Protein AF-A0AAX3PA06-F1 (afdb_monomer_lite)

Organism: Aeromonas hydrophila (NCBI:txid644)

Secondary structure (DSSP, 8-state):
-----PPPEEE-SSS-EEESS-EEEE-SS-EEEEPTT-EE-STTS-GGGGGTS-SSSTTHHHHHHHHHHHH-TTS---HHHHHHHHHHHHHHTT--HHHHHHHHHHHHHHGGGTS-----

pLDDT: mean 79.43, std 12.92, range [35.53, 93.0]

Radius of gyration: 13.32 Å; chains: 1; bounding box: 34×32×33 Å

Foldseek 3Di:
DPDQDAFDWDDPDPQKIFGQAWHWDDDPVDTDIRHGGDIARLPLQPVVVCVVPPSDDLLNSLSSQLRCCLVDPVNPDDLLVSLVSSLRSSVVSVNDNVSSVVSSVRSVVPVPVSRPPPDD

InterPro domains:
  IPR010767 Campylobacter phage CGC-2007, Cje0229 [PF07087] (17-107)

Structure (mmCIF, N/CA/C/O backbone):
data_AF-A0AAX3PA06-F1
#
_entry.id   AF-A0AAX3PA06-F1
#
loop_
_atom_site.group_PDB
_atom_site.id
_atom_site.type_symbol
_atom_site.label_atom_id
_atom_site.label_alt_id
_atom_site.label_comp_id
_atom_site.label_asym_id
_atom_site.label_entity_id
_atom_site.label_seq_id
_atom_site.pdbx_PDB_ins_code
_atom_site.Cartn_x
_atom_site.Cartn_y
_atom_site.Cartn_z
_atom_site.occupancy
_atom_site.B_iso_or_equiv
_atom_site.auth_seq_id
_atom_site.auth_comp_id
_atom_site.auth_asym_id
_atom_site.auth_atom_id
_atom_site.pdbx_PDB_model_num
ATOM 1 N N . MET A 1 1 ? 0.265 -17.743 11.535 1.00 41.75 1 MET A N 1
ATOM 2 C CA . MET A 1 1 ? 1.082 -16.978 10.571 1.00 41.75 1 MET A CA 1
ATOM 3 C C . MET A 1 1 ? 0.115 -16.335 9.599 1.00 41.75 1 MET A C 1
ATOM 5 O O . MET A 1 1 ? -0.671 -17.066 9.014 1.00 41.75 1 MET A O 1
ATOM 9 N N . ILE A 1 2 ? 0.083 -15.005 9.518 1.00 50.50 2 ILE A N 1
ATOM 10 C CA . ILE A 1 2 ? -0.741 -14.306 8.523 1.00 50.50 2 ILE A CA 1
ATOM 11 C C . ILE A 1 2 ? 0.043 -14.375 7.209 1.00 50.50 2 ILE A C 1
ATOM 13 O O . ILE A 1 2 ? 1.153 -13.853 7.138 1.00 50.50 2 ILE A O 1
ATOM 17 N N . ASN A 1 3 ? -0.485 -15.084 6.211 1.00 57.38 3 ASN A N 1
ATOM 18 C CA . ASN A 1 3 ? 0.133 -15.192 4.888 1.00 57.38 3 ASN A CA 1
ATOM 19 C C . ASN A 1 3 ? -0.213 -13.941 4.076 1.00 57.38 3 ASN A C 1
ATOM 21 O O . ASN A 1 3 ? -1.192 -13.931 3.332 1.00 57.38 3 ASN A O 1
ATOM 25 N N . PHE A 1 4 ? 0.580 -12.881 4.222 1.00 70.00 4 PHE A N 1
ATOM 26 C CA . PHE A 1 4 ? 0.504 -11.747 3.309 1.00 70.00 4 PHE A CA 1
ATOM 27 C C . PHE A 1 4 ? 1.244 -12.106 2.017 1.00 70.00 4 PHE A C 1
ATOM 29 O O . PHE A 1 4 ? 2.448 -12.356 2.021 1.00 70.00 4 PHE A O 1
ATOM 36 N N . THR A 1 5 ? 0.505 -12.188 0.915 1.00 80.88 5 THR A N 1
ATOM 37 C CA . THR A 1 5 ? 1.030 -12.541 -0.411 1.00 80.88 5 THR A CA 1
ATOM 38 C C . THR A 1 5 ? 0.939 -11.332 -1.324 1.00 80.88 5 THR A C 1
ATOM 40 O O . THR A 1 5 ? 0.079 -10.484 -1.135 1.00 80.88 5 THR A O 1
ATOM 43 N N . GLN A 1 6 ? 1.833 -11.205 -2.302 1.00 84.81 6 GLN A N 1
ATOM 44 C CA . GLN A 1 6 ? 1.718 -10.109 -3.265 1.00 84.81 6 GLN A CA 1
ATOM 45 C C . GLN A 1 6 ? 0.634 -10.435 -4.301 1.00 84.81 6 GLN A C 1
ATOM 47 O O . GLN A 1 6 ? 0.559 -11.582 -4.747 1.00 84.81 6 GLN A O 1
ATOM 52 N N . PRO A 1 7 ? -0.190 -9.455 -4.709 1.00 87.56 7 PRO A N 1
ATOM 53 C CA . PRO A 1 7 ? -1.210 -9.674 -5.722 1.00 87.56 7 PRO A CA 1
ATOM 54 C C . PRO A 1 7 ? -0.589 -9.894 -7.102 1.00 87.56 7 PRO A C 1
ATOM 56 O O . PRO A 1 7 ? 0.401 -9.254 -7.463 1.00 87.56 7 PRO A O 1
ATOM 59 N N . ILE A 1 8 ? -1.238 -10.721 -7.921 1.00 87.50 8 ILE A N 1
ATOM 60 C CA . ILE A 1 8 ? -0.915 -10.830 -9.345 1.00 87.50 8 ILE A CA 1
ATOM 61 C C . ILE A 1 8 ? -1.651 -9.721 -10.101 1.00 87.50 8 ILE A C 1
ATOM 63 O O . ILE A 1 8 ? -2.885 -9.690 -10.153 1.00 87.50 8 ILE A O 1
ATOM 67 N N . LEU A 1 9 ? -0.883 -8.814 -10.702 1.00 88.38 9 LEU A N 1
ATOM 68 C CA . LEU A 1 9 ? -1.389 -7.705 -11.505 1.00 88.38 9 LEU A CA 1
ATOM 69 C C . LEU A 1 9 ? -1.098 -7.937 -12.988 1.00 88.38 9 LEU A C 1
ATOM 71 O O . LEU A 1 9 ? -0.012 -8.377 -13.361 1.00 88.38 9 LEU A O 1
ATOM 75 N N . GLN A 1 10 ? -2.064 -7.598 -13.836 1.00 89.12 10 GLN A N 1
ATOM 76 C CA . GLN A 1 10 ? -1.883 -7.507 -15.280 1.00 89.12 10 GLN A CA 1
ATOM 77 C C . GLN A 1 10 ? -1.933 -6.039 -15.715 1.00 89.12 10 GLN A C 1
ATOM 79 O O . GLN A 1 10 ? -2.787 -5.296 -15.220 1.00 89.12 10 GLN A O 1
ATOM 84 N N . PRO A 1 11 ? -1.051 -5.601 -16.628 1.00 86.56 11 PRO A N 1
ATOM 85 C CA . PRO A 1 11 ? -1.134 -4.259 -17.188 1.00 86.56 11 PRO A CA 1
ATOM 86 C C . PRO A 1 11 ? -2.422 -4.130 -18.009 1.00 86.56 11 PRO A C 1
ATOM 88 O O . PRO A 1 11 ? -2.706 -4.971 -18.863 1.00 86.56 11 PRO A O 1
ATOM 91 N N . LEU A 1 12 ? -3.208 -3.088 -17.735 1.00 85.81 12 LEU A N 1
ATOM 92 C CA . LEU A 1 1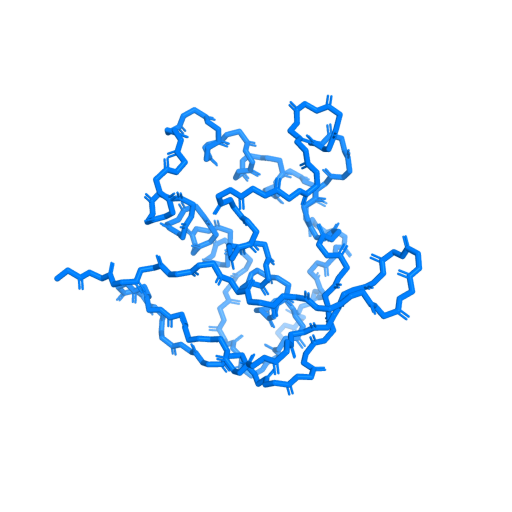2 ? -4.396 -2.741 -18.517 1.00 85.81 12 LEU A CA 1
ATOM 93 C C . LEU A 1 12 ? -4.058 -1.695 -19.587 1.00 85.81 12 LEU A C 1
ATOM 95 O O . LEU A 1 12 ? -4.519 -1.802 -20.720 1.00 85.81 12 LEU A O 1
ATOM 99 N N . ASP A 1 13 ? -3.252 -0.699 -19.223 1.00 85.12 13 ASP A N 1
ATOM 100 C CA . ASP A 1 13 ? -2.718 0.329 -20.116 1.00 85.12 13 ASP A CA 1
ATOM 101 C C . ASP A 1 13 ? -1.359 0.837 -19.587 1.00 85.12 13 ASP A C 1
ATOM 103 O O . ASP A 1 13 ? -0.721 0.172 -18.771 1.00 85.12 13 ASP A O 1
ATOM 107 N N . SER A 1 14 ? -0.879 1.989 -20.067 1.00 76.44 14 SER A N 1
ATOM 108 C CA . SER A 1 14 ? 0.419 2.554 -19.670 1.00 76.44 14 SER A CA 1
ATOM 109 C C . SER A 1 14 ? 0.502 3.009 -18.207 1.00 76.44 14 SER A C 1
ATOM 111 O O . SER A 1 14 ? 1.599 3.306 -17.735 1.00 76.44 14 SER A O 1
ATOM 113 N N . VAL A 1 15 ? -0.626 3.085 -17.493 1.00 74.50 15 VAL A N 1
ATOM 114 C CA . VAL A 1 15 ? -0.710 3.613 -16.123 1.00 74.50 15 VAL A CA 1
ATOM 115 C C . VAL A 1 15 ? -1.507 2.688 -15.195 1.00 74.50 15 VAL A C 1
ATOM 117 O O . VAL A 1 15 ? -1.191 2.588 -14.012 1.00 74.50 15 VAL A O 1
ATOM 120 N N . ASN A 1 16 ? -2.524 1.999 -15.713 1.00 83.00 16 ASN A N 1
ATOM 121 C CA . ASN A 1 16 ? -3.466 1.208 -14.933 1.00 83.00 16 ASN A CA 1
ATOM 122 C C . ASN A 1 16 ? -3.149 -0.288 -14.951 1.00 83.00 16 ASN A C 1
ATOM 124 O O . ASN A 1 16 ? -2.748 -0.870 -15.961 1.00 83.00 16 ASN A O 1
ATOM 128 N N . TRP A 1 17 ? -3.471 -0.924 -13.831 1.00 88.19 17 TRP A N 1
ATOM 129 C CA . TRP A 1 17 ? -3.314 -2.349 -13.587 1.00 88.19 17 TRP A CA 1
ATOM 130 C C . TRP A 1 17 ? -4.653 -2.968 -13.217 1.00 88.19 17 TRP A C 1
ATOM 132 O O . TRP A 1 17 ? -5.548 -2.308 -12.681 1.00 88.19 17 TRP A O 1
ATOM 142 N N . VAL A 1 18 ? -4.789 -4.261 -13.483 1.00 91.75 18 VAL A N 1
ATOM 143 C CA . VAL A 1 18 ? -5.952 -5.046 -13.089 1.00 91.75 18 VAL A CA 1
ATOM 144 C C . VAL A 1 18 ? -5.523 -6.257 -12.270 1.00 91.75 18 VAL A C 1
ATOM 146 O O . VAL A 1 18 ? -4.575 -6.957 -12.621 1.00 91.75 18 VAL A O 1
ATOM 149 N N . LEU A 1 19 ? -6.230 -6.507 -11.170 1.00 92.31 19 LEU A N 1
ATOM 150 C CA . LEU A 1 19 ? -6.063 -7.715 -10.369 1.00 92.31 19 LEU A CA 1
ATOM 151 C C . LEU A 1 19 ? -6.457 -8.951 -11.185 1.00 92.31 19 LEU A C 1
ATOM 153 O O . LEU A 1 19 ? -7.616 -9.093 -11.591 1.00 92.31 19 LEU A O 1
ATOM 157 N N . TYR A 1 20 ? -5.497 -9.849 -11.409 1.00 90.12 20 TYR A N 1
ATOM 158 C CA . TYR A 1 20 ? -5.704 -11.075 -12.182 1.00 90.12 20 TYR A CA 1
ATOM 159 C C . TYR A 1 20 ? -6.546 -12.113 -11.435 1.00 90.12 20 TYR A C 1
ATOM 161 O O . TYR A 1 20 ? -7.302 -12.877 -12.044 1.00 90.12 20 TYR A O 1
ATOM 169 N N . GLU A 1 21 ? -6.442 -12.115 -10.111 1.00 90.94 21 GLU A N 1
ATOM 170 C CA . GLU A 1 21 ? -7.171 -12.993 -9.205 1.00 90.94 21 GLU A CA 1
ATOM 171 C C . GLU A 1 21 ? -7.734 -12.212 -8.018 1.00 90.94 21 GLU A C 1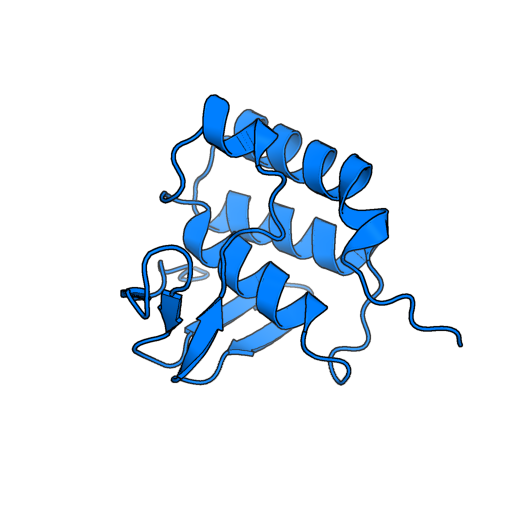
ATOM 173 O O . GLU A 1 21 ? -7.400 -11.045 -7.806 1.00 90.94 21 GLU A O 1
ATOM 178 N N . ALA A 1 22 ? -8.647 -12.838 -7.275 1.00 90.56 22 ALA A N 1
ATOM 179 C CA . ALA A 1 22 ? -9.170 -12.229 -6.065 1.00 90.56 22 ALA A CA 1
ATOM 180 C C . ALA A 1 22 ? -8.054 -12.147 -5.021 1.00 90.56 22 ALA A C 1
ATOM 182 O O . ALA A 1 22 ? -7.362 -13.131 -4.770 1.00 90.56 22 ALA A O 1
ATOM 183 N N . TYR A 1 23 ? -7.902 -10.982 -4.403 1.00 90.44 23 TYR A N 1
ATOM 184 C CA . TYR A 1 23 ? -6.825 -10.726 -3.461 1.00 90.44 23 TYR A CA 1
ATOM 185 C C . TYR A 1 23 ? -7.389 -10.533 -2.058 1.00 90.44 23 TYR A C 1
ATOM 187 O O . TYR A 1 23 ? -8.182 -9.624 -1.805 1.00 90.44 23 TYR A O 1
ATOM 195 N N . ARG A 1 24 ? -7.029 -11.441 -1.151 1.00 89.94 24 ARG A N 1
ATOM 196 C CA . ARG A 1 24 ? -7.565 -11.477 0.209 1.00 89.94 24 ARG A CA 1
ATOM 197 C C . ARG A 1 24 ? -6.618 -10.769 1.164 1.00 89.94 24 ARG A C 1
ATOM 199 O O . ARG A 1 24 ? -5.444 -11.111 1.243 1.00 89.94 24 ARG A O 1
ATOM 206 N N . ILE A 1 25 ? -7.165 -9.816 1.906 1.00 89.25 25 ILE A N 1
ATOM 207 C CA . ILE A 1 25 ? -6.457 -9.052 2.923 1.00 89.25 25 ILE A CA 1
ATOM 208 C C . ILE A 1 25 ? -6.988 -9.438 4.297 1.00 89.25 25 ILE A C 1
ATOM 210 O O . ILE A 1 25 ? -8.196 -9.401 4.539 1.00 89.25 25 ILE A O 1
ATOM 214 N N . GLU A 1 26 ? -6.066 -9.772 5.194 1.00 86.69 26 GLU A N 1
ATOM 215 C CA . GLU A 1 26 ? -6.343 -10.062 6.596 1.00 86.69 26 GLU A CA 1
ATOM 216 C C . GLU A 1 26 ? -5.450 -9.193 7.484 1.00 86.69 26 GLU A C 1
ATOM 218 O O . GLU A 1 26 ? -4.248 -9.429 7.625 1.00 86.69 26 GLU A O 1
ATOM 223 N N . THR A 1 27 ? -6.040 -8.186 8.120 1.00 83.12 27 THR A N 1
ATOM 224 C CA . THR A 1 27 ? -5.416 -7.489 9.246 1.00 83.12 27 THR A CA 1
ATOM 225 C C . THR A 1 27 ? -6.185 -7.781 10.528 1.00 83.12 27 THR A C 1
ATOM 227 O O . THR A 1 27 ? -7.357 -8.166 10.469 1.00 83.12 27 THR A O 1
ATOM 230 N N . PRO A 1 28 ? -5.574 -7.575 11.710 1.00 80.12 28 PRO A N 1
ATOM 231 C CA . PRO A 1 28 ? -6.282 -7.711 12.982 1.00 80.12 28 PRO A CA 1
ATOM 232 C C . PRO A 1 28 ? -7.545 -6.843 13.076 1.00 80.12 28 PRO A C 1
ATOM 234 O O . PRO A 1 28 ? -8.459 -7.174 13.825 1.00 80.12 28 PRO A O 1
ATOM 237 N N . LYS A 1 29 ? -7.596 -5.733 12.328 1.00 76.38 29 LYS A N 1
ATOM 238 C CA . LYS A 1 29 ? -8.714 -4.781 12.331 1.00 76.38 29 LYS A CA 1
ATOM 239 C C . LYS A 1 29 ? -9.725 -5.013 11.216 1.00 76.38 29 LYS A C 1
ATOM 241 O O . LYS A 1 29 ? -10.903 -4.721 11.404 1.00 76.38 29 LYS A O 1
ATOM 246 N N . LEU A 1 30 ? -9.282 -5.476 10.048 1.00 82.31 30 LEU A N 1
ATOM 247 C CA . LEU A 1 30 ? -10.121 -5.544 8.861 1.00 82.31 30 LEU A CA 1
ATOM 248 C C . LEU A 1 30 ? -9.763 -6.762 8.012 1.00 82.31 30 LEU A C 1
ATOM 250 O O . LEU A 1 30 ? -8.614 -6.973 7.634 1.00 82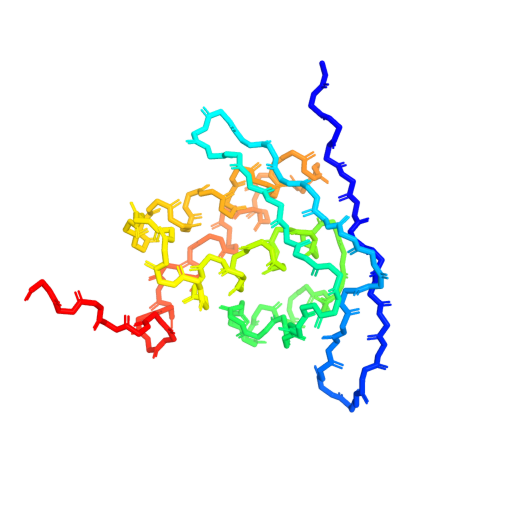.31 30 LEU A O 1
ATOM 254 N N . THR A 1 31 ? -10.779 -7.543 7.660 1.00 87.62 31 THR A N 1
ATOM 255 C CA . THR A 1 31 ? -10.655 -8.625 6.684 1.00 87.62 31 THR A CA 1
ATOM 256 C C . THR A 1 31 ? -11.577 -8.341 5.514 1.00 87.62 31 THR A C 1
ATOM 258 O O . THR A 1 31 ? -12.774 -8.123 5.698 1.00 87.62 31 THR A O 1
ATOM 261 N N . PHE A 1 32 ? -11.025 -8.333 4.307 1.00 88.69 32 PHE A N 1
ATOM 262 C CA . PHE A 1 32 ? -11.793 -8.111 3.088 1.00 88.69 32 PHE A CA 1
ATOM 263 C C . PHE A 1 32 ? -11.148 -8.816 1.902 1.00 88.69 32 PHE A C 1
ATOM 265 O O . PHE A 1 32 ? -9.971 -9.169 1.912 1.00 88.69 32 PHE A O 1
ATOM 272 N N . THR A 1 33 ? -11.950 -9.050 0.868 1.00 91.31 33 THR A N 1
ATOM 273 C CA . THR A 1 33 ? -11.481 -9.635 -0.388 1.00 91.31 33 THR A CA 1
ATOM 274 C C . THR A 1 33 ? -11.703 -8.633 -1.502 1.00 91.31 33 THR A C 1
ATOM 276 O O . THR A 1 33 ? -12.811 -8.129 -1.680 1.00 91.31 33 THR A O 1
ATOM 279 N N . ILE A 1 34 ? -10.638 -8.349 -2.238 1.00 92.06 34 ILE A N 1
ATOM 280 C CA . ILE A 1 34 ? -10.661 -7.509 -3.424 1.00 92.06 34 ILE A CA 1
ATOM 281 C C . ILE A 1 34 ? -10.992 -8.421 -4.608 1.00 92.06 34 ILE A C 1
ATOM 283 O O . ILE A 1 34 ? -10.282 -9.406 -4.829 1.00 92.06 34 ILE A O 1
ATOM 287 N N . PRO A 1 35 ? -12.076 -8.158 -5.353 1.00 92.69 35 PRO A N 1
ATOM 288 C CA . PRO A 1 35 ? -12.495 -9.037 -6.431 1.00 92.69 35 PRO A CA 1
ATOM 289 C C . PRO A 1 35 ? -11.494 -9.014 -7.591 1.00 92.69 35 PRO A C 1
ATOM 291 O O . PRO A 1 35 ? -10.903 -7.978 -7.912 1.00 92.69 35 PRO A O 1
ATOM 294 N N . LYS A 1 36 ? -11.367 -10.158 -8.273 1.00 93.00 36 LYS A N 1
ATOM 295 C CA . LYS A 1 36 ? -10.703 -10.241 -9.579 1.00 93.00 36 LYS A CA 1
ATOM 296 C C . LYS A 1 36 ? -11.286 -9.182 -10.518 1.00 93.00 36 LYS A C 1
ATOM 298 O O . LYS A 1 36 ? -12.500 -8.990 -10.561 1.00 93.00 36 LYS A O 1
ATOM 303 N N . GLY A 1 37 ? -10.430 -8.528 -11.297 1.00 90.75 37 GLY A N 1
ATOM 304 C CA . GLY A 1 37 ? -10.845 -7.466 -12.211 1.00 90.75 37 GLY A CA 1
ATOM 305 C C . GLY A 1 37 ? -10.861 -6.070 -11.585 1.00 90.75 37 GLY A C 1
ATOM 306 O O . GLY A 1 37 ? -11.162 -5.103 -12.286 1.00 90.75 37 GLY A O 1
ATOM 307 N N . PHE A 1 38 ? -10.525 -5.929 -10.296 1.00 91.75 38 PHE A N 1
ATOM 308 C CA . PHE A 1 38 ? -10.350 -4.614 -9.688 1.00 91.75 38 PHE A CA 1
ATOM 309 C C . PHE A 1 38 ? -9.213 -3.852 -10.372 1.00 91.75 38 PHE A C 1
ATOM 311 O O . PHE A 1 38 ? -8.100 -4.361 -10.514 1.00 91.75 38 PHE A O 1
ATOM 318 N N . LYS A 1 39 ? -9.517 -2.623 -10.795 1.00 89.88 39 LYS A N 1
ATOM 319 C CA . LYS A 1 39 ? -8.562 -1.719 -11.431 1.00 89.88 39 LYS A CA 1
ATOM 320 C C . LYS A 1 39 ? -7.894 -0.854 -10.371 1.00 89.88 39 LYS A C 1
ATOM 322 O O . LYS A 1 39 ? -8.587 -0.208 -9.584 1.00 89.88 39 LYS A O 1
ATOM 327 N N . THR A 1 40 ? -6.573 -0.808 -10.399 1.00 86.88 40 THR A N 1
ATOM 328 C CA . THR A 1 40 ? -5.709 -0.035 -9.501 1.0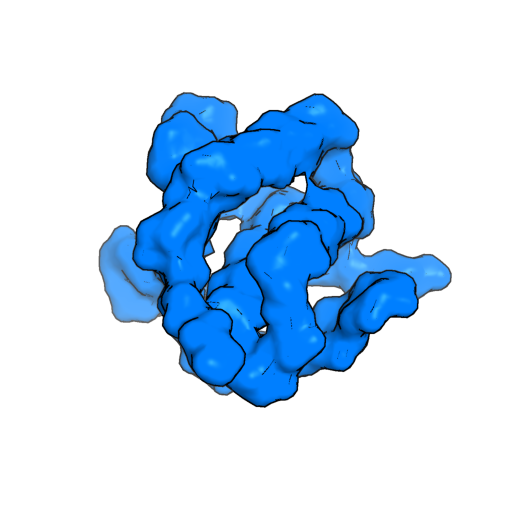0 86.88 40 THR A CA 1
ATOM 329 C C . THR A 1 40 ? -4.723 0.747 -10.357 1.00 86.88 40 THR A C 1
ATOM 331 O O . THR A 1 40 ? -4.214 0.237 -11.352 1.00 86.88 40 THR A O 1
ATOM 334 N N . ASP A 1 41 ? -4.504 2.008 -10.014 1.00 78.81 41 ASP A N 1
ATOM 335 C CA . ASP A 1 41 ? -3.484 2.849 -10.650 1.00 78.81 41 ASP A CA 1
ATOM 336 C C . ASP A 1 41 ? -2.211 2.917 -9.797 1.00 78.81 41 ASP A C 1
ATOM 338 O O . ASP A 1 41 ? -1.234 3.546 -10.202 1.00 78.81 41 ASP A O 1
ATOM 342 N N . LEU A 1 42 ? -2.225 2.285 -8.611 1.00 76.62 42 LEU A N 1
ATOM 343 C CA . LEU A 1 42 ? -1.190 2.377 -7.580 1.00 76.62 42 LEU A CA 1
ATOM 344 C C . LEU A 1 42 ? -0.868 3.838 -7.195 1.00 76.62 42 LEU A C 1
ATOM 346 O O . LEU A 1 42 ? 0.144 4.107 -6.546 1.00 76.62 42 LEU A O 1
ATOM 350 N N . ALA A 1 43 ? -1.724 4.787 -7.593 1.00 61.19 43 ALA A N 1
ATOM 351 C CA . ALA A 1 43 ? -1.450 6.218 -7.600 1.00 61.19 43 ALA A CA 1
ATOM 352 C C . ALA A 1 43 ? -2.025 6.935 -6.374 1.00 61.19 43 ALA A C 1
ATOM 354 O O . ALA A 1 43 ? -1.736 8.118 -6.173 1.00 61.19 43 ALA A O 1
ATOM 355 N N . SER A 1 44 ? -2.799 6.243 -5.524 1.00 60.00 44 SER A N 1
ATOM 356 C CA . SER A 1 44 ? -3.166 6.772 -4.199 1.00 60.00 44 SER A CA 1
ATOM 357 C C . SER A 1 44 ? -1.943 6.934 -3.293 1.00 60.00 44 SER A C 1
ATOM 359 O O . SER A 1 44 ? -1.962 7.746 -2.367 1.00 60.00 44 SER A O 1
ATOM 361 N N . VAL A 1 45 ? -0.851 6.223 -3.595 1.00 64.50 45 VAL A N 1
ATOM 362 C CA . VAL A 1 45 ? 0.473 6.507 -3.046 1.00 64.50 45 VAL A CA 1
ATOM 363 C C . VAL A 1 45 ? 1.058 7.717 -3.795 1.00 64.50 45 VAL A C 1
ATOM 365 O O . VAL A 1 45 ? 1.187 7.668 -5.019 1.00 64.50 45 VAL A O 1
ATOM 368 N N . PRO A 1 46 ? 1.425 8.816 -3.106 1.00 64.19 46 PRO A N 1
ATOM 369 C CA . PRO A 1 46 ? 1.924 10.028 -3.749 1.00 64.19 46 PRO A CA 1
ATOM 370 C C . PRO A 1 46 ? 3.072 9.750 -4.725 1.00 64.19 46 PRO A C 1
ATOM 372 O O . PRO A 1 46 ? 4.076 9.151 -4.348 1.00 64.19 46 PRO A O 1
ATOM 375 N N . ARG A 1 47 ? 2.971 10.253 -5.964 1.00 63.56 47 ARG A N 1
ATOM 376 C CA . ARG A 1 47 ? 3.999 10.060 -7.010 1.00 63.56 47 ARG A CA 1
ATOM 377 C C . ARG A 1 47 ? 5.403 10.520 -6.600 1.00 63.56 47 ARG A C 1
ATOM 379 O O . ARG A 1 47 ? 6.380 10.016 -7.136 1.00 63.56 47 ARG A O 1
ATOM 386 N N . CYS A 1 48 ? 5.534 11.430 -5.632 1.00 57.09 48 CYS A N 1
ATOM 387 C CA . CYS A 1 48 ? 6.838 11.809 -5.079 1.00 57.09 48 CYS A CA 1
ATOM 388 C C . CYS A 1 48 ? 7.571 10.636 -4.404 1.00 57.09 48 CYS A C 1
ATOM 390 O O . CYS A 1 48 ? 8.797 10.625 -4.370 1.00 57.09 48 CYS A O 1
ATOM 392 N N . ILE A 1 49 ? 6.840 9.626 -3.930 1.00 66.31 49 ILE A N 1
ATOM 393 C CA . ILE A 1 49 ? 7.401 8.404 -3.350 1.00 66.31 49 ILE A CA 1
ATOM 394 C C . ILE A 1 49 ? 7.992 7.512 -4.439 1.00 66.31 49 ILE A C 1
ATOM 396 O O . ILE A 1 49 ? 8.996 6.858 -4.182 1.00 66.31 49 ILE A O 1
ATOM 400 N N . TRP A 1 50 ? 7.449 7.538 -5.662 1.00 68.31 50 TRP A N 1
ATOM 401 C CA . TRP A 1 50 ? 7.966 6.751 -6.790 1.00 68.31 50 TRP A CA 1
ATOM 402 C C . TRP A 1 50 ? 9.351 7.217 -7.270 1.00 68.31 50 TRP A C 1
ATOM 404 O O . TRP A 1 50 ? 10.039 6.504 -7.992 1.00 68.31 50 TRP A O 1
ATOM 414 N N . ASN A 1 51 ? 9.780 8.418 -6.866 1.00 63.12 51 ASN A N 1
ATOM 415 C CA . ASN A 1 51 ? 11.148 8.881 -7.106 1.00 63.12 51 ASN A CA 1
ATOM 416 C C . ASN A 1 51 ? 12.160 8.256 -6.132 1.00 63.12 51 ASN A C 1
ATOM 418 O O . ASN A 1 51 ? 13.358 8.302 -6.391 1.00 63.12 51 ASN A O 1
ATOM 422 N N . ILE A 1 52 ? 11.692 7.722 -4.999 1.00 66.56 52 ILE A N 1
ATOM 423 C CA . ILE A 1 52 ? 12.528 7.159 -3.927 1.00 66.56 52 ILE A CA 1
ATOM 424 C C . ILE A 1 52 ? 12.407 5.632 -3.902 1.00 66.56 52 ILE A C 1
ATOM 426 O O . ILE A 1 52 ? 13.387 4.931 -3.664 1.00 66.56 52 ILE A O 1
ATOM 430 N N . TYR A 1 53 ? 11.213 5.119 -4.183 1.00 69.69 53 TYR A N 1
ATOM 431 C CA . TYR A 1 53 ? 10.895 3.701 -4.254 1.00 69.69 53 TYR A CA 1
ATOM 432 C C . TYR A 1 53 ? 10.386 3.366 -5.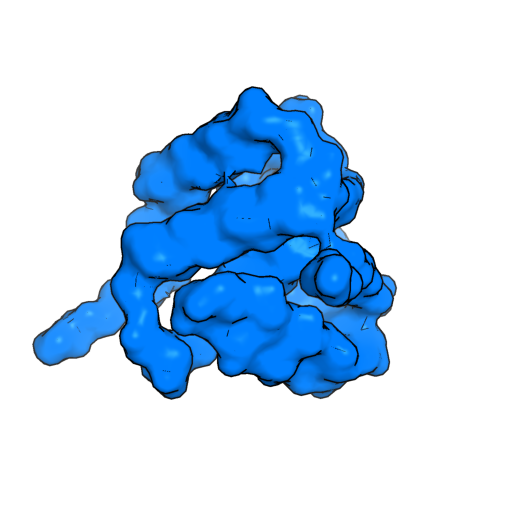651 1.00 69.69 53 TYR A C 1
ATOM 434 O O . TYR A 1 53 ? 9.758 4.215 -6.274 1.00 69.69 53 TYR A O 1
ATOM 442 N N . PRO A 1 54 ? 10.607 2.145 -6.157 1.00 67.94 54 PRO A N 1
ATOM 443 C CA . PRO A 1 54 ? 10.016 1.728 -7.424 1.00 67.94 54 PRO A CA 1
ATOM 444 C C . PRO A 1 54 ? 8.473 1.876 -7.427 1.00 67.94 54 PRO A C 1
ATOM 446 O O . PRO A 1 54 ? 7.839 2.138 -6.410 1.00 67.94 54 PRO A O 1
ATOM 449 N N . PRO A 1 55 ? 7.793 1.731 -8.565 1.00 63.56 55 PRO A N 1
ATOM 450 C CA . PRO A 1 55 ? 6.328 1.645 -8.577 1.00 63.56 55 PRO A CA 1
ATOM 451 C C . PRO A 1 55 ? 5.803 0.301 -8.032 1.00 63.56 55 PRO A C 1
ATOM 453 O O . PRO A 1 55 ? 4.655 0.209 -7.598 1.00 63.56 55 PRO A O 1
ATOM 456 N N . PHE A 1 56 ? 6.650 -0.736 -8.005 1.00 71.06 56 PHE A N 1
ATOM 457 C CA . PHE A 1 56 ? 6.297 -2.093 -7.580 1.00 71.06 56 PHE A CA 1
ATOM 458 C C . PHE A 1 56 ? 7.314 -2.641 -6.577 1.00 71.06 56 PHE A C 1
ATOM 460 O O . PHE A 1 56 ? 8.511 -2.390 -6.705 1.00 71.06 56 PHE A O 1
ATOM 467 N N . GLY A 1 57 ? 6.850 -3.429 -5.610 1.00 78.56 57 GLY A N 1
ATOM 468 C CA . GLY A 1 57 ? 7.697 -4.038 -4.593 1.00 78.56 57 GLY A CA 1
ATOM 469 C C . GLY A 1 57 ? 6.876 -4.715 -3.502 1.00 78.56 57 GLY A C 1
ATOM 470 O O . GLY A 1 57 ? 5.715 -5.064 -3.699 1.00 78.56 57 GLY A O 1
ATOM 471 N N . LEU A 1 58 ? 7.466 -4.861 -2.318 1.00 83.56 58 LEU A N 1
ATOM 472 C CA . LEU A 1 58 ? 6.801 -5.490 -1.173 1.00 83.56 58 LEU A CA 1
ATOM 473 C C . LEU A 1 58 ? 5.519 -4.744 -0.743 1.00 83.56 58 LEU A C 1
ATOM 475 O O . LEU A 1 58 ? 4.569 -5.351 -0.265 1.00 83.56 58 LEU A O 1
ATOM 479 N N . TYR A 1 59 ? 5.418 -3.438 -0.975 1.00 83.62 59 TYR A N 1
ATOM 480 C CA . TYR A 1 59 ? 4.223 -2.651 -0.642 1.00 83.62 59 TYR A CA 1
ATOM 481 C C . TYR A 1 59 ? 3.134 -2.684 -1.721 1.00 83.62 59 TYR A C 1
ATOM 483 O O . TYR A 1 59 ? 2.084 -2.079 -1.511 1.00 83.62 59 TYR A O 1
ATOM 491 N N . THR A 1 60 ? 3.325 -3.367 -2.857 1.00 86.88 60 THR A N 1
ATOM 492 C CA . THR A 1 60 ? 2.317 -3.397 -3.930 1.00 86.88 60 THR A CA 1
ATOM 493 C C . THR A 1 60 ? 0.985 -3.938 -3.420 1.00 86.88 60 THR A C 1
ATOM 495 O O . THR A 1 60 ? -0.045 -3.303 -3.631 1.00 86.88 60 THR A O 1
ATOM 498 N N . GLY A 1 61 ? 0.989 -5.036 -2.659 1.00 88.19 61 GLY A N 1
ATOM 499 C CA . GLY A 1 61 ? -0.230 -5.544 -2.027 1.00 88.19 61 GLY A CA 1
ATOM 500 C C . GLY A 1 61 ? -0.908 -4.535 -1.094 1.00 88.19 61 GLY A C 1
ATOM 501 O O . GLY A 1 61 ? -2.134 -4.424 -1.097 1.00 88.19 61 GLY A O 1
ATOM 502 N N . ALA A 1 62 ? -0.128 -3.758 -0.340 1.00 88.88 62 ALA A N 1
ATOM 503 C CA . ALA A 1 62 ? -0.659 -2.720 0.539 1.00 88.88 62 ALA A CA 1
ATOM 504 C C . ALA A 1 62 ? -1.287 -1.569 -0.267 1.00 88.88 62 ALA A C 1
ATOM 506 O O . ALA A 1 62 ? -2.370 -1.100 0.076 1.00 88.88 62 ALA A O 1
ATOM 507 N N . ALA A 1 63 ? -0.658 -1.155 -1.372 1.00 88.12 63 ALA A N 1
ATOM 508 C CA . ALA A 1 63 ? -1.170 -0.101 -2.246 1.00 88.12 63 ALA A CA 1
ATOM 509 C C . ALA A 1 63 ? -2.505 -0.493 -2.901 1.00 88.12 63 ALA A C 1
ATOM 511 O O . ALA A 1 63 ? -3.451 0.289 -2.887 1.00 88.12 63 ALA A O 1
ATOM 512 N N . VAL A 1 64 ? -2.625 -1.732 -3.391 1.00 89.62 64 VAL A N 1
ATOM 513 C CA . VAL A 1 64 ? -3.880 -2.247 -3.971 1.00 89.62 64 VAL A CA 1
ATOM 514 C C . VAL A 1 64 ? -5.001 -2.292 -2.928 1.00 89.62 64 VAL A C 1
ATOM 516 O O . VAL A 1 64 ? -6.142 -1.921 -3.213 1.00 89.62 64 VAL A O 1
ATOM 519 N N . ALA A 1 65 ? -4.681 -2.723 -1.706 1.00 89.62 65 ALA A N 1
ATOM 520 C CA . ALA A 1 65 ? -5.618 -2.734 -0.589 1.00 89.62 65 ALA A CA 1
ATOM 521 C C . ALA A 1 65 ? -6.104 -1.322 -0.225 1.00 89.62 65 ALA A C 1
ATOM 523 O O . ALA A 1 65 ? -7.304 -1.114 -0.038 1.00 89.62 65 ALA A O 1
ATOM 524 N N . HIS A 1 66 ? -5.190 -0.352 -0.176 1.00 87.69 66 HIS A N 1
ATOM 525 C CA . HIS A 1 66 ? -5.497 1.054 0.092 1.00 87.69 66 HIS A CA 1
ATOM 526 C C . HIS A 1 66 ? -6.395 1.661 -0.991 1.00 87.69 66 HIS A C 1
ATOM 528 O O . HIS A 1 66 ? -7.451 2.205 -0.662 1.00 87.69 66 HIS A O 1
ATOM 534 N N . ASP A 1 67 ? -6.064 1.456 -2.271 1.00 87.06 67 ASP A N 1
ATOM 535 C CA . ASP A 1 67 ? -6.896 1.863 -3.410 1.00 87.06 67 ASP A CA 1
ATOM 536 C C . ASP A 1 67 ? -8.319 1.304 -3.305 1.00 87.06 67 ASP A C 1
ATOM 538 O O . ASP A 1 67 ? -9.301 2.018 -3.530 1.00 87.06 67 ASP A O 1
ATOM 542 N N . TYR A 1 68 ? -8.449 0.019 -2.964 1.00 89.06 68 TYR A N 1
ATOM 543 C CA . TYR A 1 68 ? -9.751 -0.628 -2.839 1.00 89.06 68 TYR A CA 1
ATOM 544 C C . TYR A 1 68 ? -10.576 -0.041 -1.698 1.00 89.06 68 TYR A C 1
ATOM 546 O O . TYR A 1 68 ? -11.753 0.267 -1.889 1.00 89.06 68 TYR A O 1
ATOM 554 N N . ILE A 1 69 ? -9.965 0.167 -0.531 1.00 86.81 69 ILE A N 1
ATOM 555 C CA . ILE A 1 69 ? -10.610 0.805 0.621 1.00 86.81 69 ILE A CA 1
ATOM 556 C C . ILE A 1 69 ? -11.098 2.211 0.257 1.00 86.81 69 ILE A C 1
ATOM 558 O O . ILE A 1 69 ? -12.245 2.565 0.544 1.00 86.81 69 ILE A O 1
ATOM 562 N N . TYR A 1 70 ? -10.262 2.999 -0.422 1.00 82.00 70 TYR A N 1
ATOM 563 C CA . TYR A 1 70 ? -10.614 4.351 -0.856 1.00 82.00 70 TYR A CA 1
ATOM 564 C C . TYR A 1 70 ? -11.772 4.353 -1.864 1.00 82.00 70 TYR A C 1
ATOM 566 O O . TYR A 1 70 ? -12.643 5.225 -1.803 1.00 82.00 70 TYR A O 1
ATOM 574 N N . ARG A 1 71 ? -11.822 3.365 -2.767 1.00 84.00 71 ARG A N 1
ATOM 575 C CA . ARG A 1 71 ? -12.855 3.247 -3.812 1.00 84.00 71 ARG A CA 1
ATOM 576 C C . ARG A 1 71 ? -14.139 2.553 -3.347 1.00 84.00 71 ARG A C 1
ATOM 578 O O . ARG A 1 71 ? -15.144 2.654 -4.047 1.00 84.00 71 ARG A O 1
ATOM 585 N N . THR A 1 72 ? -14.141 1.893 -2.187 1.00 84.25 72 THR A N 1
ATOM 586 C CA . THR A 1 72 ? -15.275 1.085 -1.705 1.00 84.25 72 THR A CA 1
ATOM 587 C C . THR A 1 72 ? -16.037 1.795 -0.576 1.00 84.25 72 THR A C 1
ATOM 589 O O . THR A 1 72 ? -15.665 1.683 0.598 1.00 84.25 72 THR A O 1
ATOM 592 N N . PRO A 1 73 ? -17.143 2.509 -0.875 1.00 74.31 73 PRO A N 1
ATOM 593 C CA . PRO A 1 73 ? -17.939 3.226 0.125 1.00 74.31 73 PRO A CA 1
ATOM 594 C C . PRO A 1 73 ? -18.582 2.324 1.189 1.00 74.31 73 PRO A C 1
ATOM 596 O O . PRO A 1 73 ? -18.940 2.791 2.266 1.00 74.31 73 PRO A O 1
ATOM 599 N N . GLN A 1 74 ? -18.711 1.026 0.920 1.00 79.25 74 GLN A N 1
ATOM 600 C CA . GLN A 1 74 ? -19.267 0.056 1.863 1.00 79.25 74 GLN A CA 1
ATOM 601 C C . GLN A 1 74 ? -18.310 -0.247 3.026 1.00 79.25 74 GLN A C 1
ATOM 603 O O . GLN A 1 74 ? -18.770 -0.612 4.106 1.00 79.25 74 GLN A O 1
ATOM 608 N N . ILE A 1 75 ? -16.997 -0.054 2.843 1.00 80.06 75 ILE A N 1
ATOM 609 C CA . ILE A 1 75 ? -16.021 -0.159 3.930 1.00 80.06 75 ILE A CA 1
ATOM 610 C C . ILE A 1 75 ? -16.143 1.121 4.762 1.00 80.06 75 ILE A C 1
ATOM 612 O O . ILE A 1 75 ? -15.743 2.204 4.328 1.00 80.06 75 ILE A O 1
ATOM 616 N N . ARG A 1 76 ? -16.783 1.013 5.929 1.00 79.69 76 ARG A N 1
ATOM 617 C CA . ARG A 1 76 ? -17.034 2.120 6.864 1.00 79.69 76 ARG A CA 1
ATOM 618 C C . ARG A 1 76 ? -15.834 2.333 7.781 1.00 79.69 76 ARG A C 1
ATOM 620 O O . ARG A 1 76 ? -15.921 2.066 8.972 1.00 79.69 76 ARG A O 1
ATOM 627 N N . ILE A 1 77 ? -14.725 2.785 7.205 1.00 83.69 77 ILE A N 1
ATOM 628 C CA . ILE A 1 77 ? -13.549 3.190 7.975 1.00 83.69 77 ILE A CA 1
ATOM 629 C C . ILE A 1 77 ? -13.170 4.627 7.644 1.00 83.69 77 ILE A C 1
ATOM 631 O O . ILE A 1 77 ? -13.402 5.123 6.536 1.00 83.69 77 ILE A O 1
ATOM 635 N N . THR A 1 78 ? -12.599 5.297 8.630 1.00 84.88 78 THR A N 1
ATOM 636 C CA . THR A 1 78 ? -12.031 6.630 8.484 1.00 84.88 78 THR A CA 1
ATOM 637 C C . THR A 1 78 ? -10.771 6.585 7.622 1.00 84.88 78 THR A C 1
ATOM 639 O O . THR A 1 78 ? -10.127 5.548 7.446 1.00 84.88 78 THR A O 1
ATOM 642 N N . ARG A 1 79 ? -10.371 7.747 7.101 1.00 82.00 79 ARG A N 1
ATOM 643 C CA . ARG A 1 79 ? -9.101 7.888 6.380 1.00 82.00 79 ARG A CA 1
ATOM 644 C C . ARG A 1 79 ? -7.907 7.452 7.236 1.00 82.00 79 ARG A C 1
ATOM 646 O O . ARG A 1 79 ? -6.995 6.809 6.739 1.00 82.00 79 ARG A O 1
ATOM 653 N N . GLU A 1 80 ? -7.932 7.791 8.522 1.00 84.75 80 GLU A N 1
ATOM 654 C CA . GLU A 1 80 ? -6.887 7.414 9.478 1.00 84.75 80 GLU A CA 1
ATOM 655 C C . GLU A 1 80 ? -6.773 5.906 9.634 1.00 84.75 80 GLU A C 1
ATOM 657 O O . GLU A 1 80 ? -5.672 5.365 9.603 1.00 84.75 80 GLU A O 1
ATOM 662 N N . GLU A 1 81 ? -7.905 5.216 9.722 1.00 86.88 81 GLU A N 1
ATOM 663 C CA . GLU A 1 81 ? -7.929 3.759 9.771 1.00 86.88 81 GLU A CA 1
ATOM 664 C C . GLU A 1 81 ? -7.447 3.132 8.462 1.00 86.88 81 GLU A C 1
ATOM 666 O O . GLU A 1 81 ? -6.690 2.167 8.507 1.00 86.88 81 GLU A O 1
ATOM 671 N N . ALA A 1 82 ? -7.815 3.692 7.306 1.00 86.38 82 ALA A N 1
ATOM 672 C CA . ALA A 1 82 ? -7.314 3.231 6.011 1.00 86.38 82 ALA A CA 1
ATOM 673 C C . ALA A 1 82 ? -5.786 3.367 5.899 1.00 86.38 82 ALA A C 1
ATOM 675 O O . ALA A 1 82 ? -5.105 2.436 5.468 1.00 86.38 82 ALA A O 1
ATOM 676 N N . ASP A 1 83 ? -5.241 4.507 6.328 1.00 87.88 83 ASP A N 1
ATOM 677 C CA . ASP A 1 83 ? -3.803 4.772 6.299 1.00 87.88 83 ASP A CA 1
ATOM 678 C C . ASP A 1 83 ? -3.055 3.884 7.326 1.00 87.88 83 ASP A C 1
ATOM 680 O O . ASP A 1 83 ? -1.951 3.412 7.053 1.00 87.88 83 ASP A O 1
ATOM 684 N N . LEU A 1 84 ? -3.661 3.581 8.483 1.00 89.31 84 LEU A N 1
ATOM 685 C CA . LEU A 1 84 ? -3.118 2.619 9.455 1.00 89.31 84 LEU A CA 1
ATOM 686 C C . LEU A 1 84 ? -3.127 1.182 8.925 1.00 89.31 84 LEU A C 1
ATOM 688 O O . LEU A 1 84 ? -2.133 0.478 9.084 1.00 89.31 84 LEU A O 1
ATOM 692 N N . VAL A 1 85 ? -4.208 0.752 8.267 1.00 88.81 85 VAL A N 1
ATOM 693 C CA . VAL A 1 85 ? -4.264 -0.558 7.599 1.00 88.81 85 VAL A CA 1
ATOM 694 C C . VAL A 1 85 ? -3.161 -0.650 6.548 1.00 88.81 85 VAL A C 1
ATOM 696 O O . VAL A 1 85 ? -2.468 -1.658 6.484 1.00 88.81 85 VAL A O 1
ATOM 699 N N . PHE A 1 86 ? -2.924 0.409 5.773 1.00 89.12 86 PHE A N 1
ATOM 700 C CA . PHE A 1 86 ? -1.814 0.448 4.823 1.00 89.12 86 PHE A CA 1
ATOM 701 C C . PHE A 1 86 ? -0.450 0.230 5.501 1.00 89.12 86 PHE A C 1
ATOM 703 O O . PHE A 1 86 ? 0.327 -0.609 5.044 1.00 89.12 86 PHE A O 1
ATOM 710 N N . LEU A 1 87 ? -0.186 0.906 6.625 1.00 89.69 87 LEU A N 1
ATOM 711 C CA . LEU A 1 87 ? 1.035 0.702 7.414 1.00 89.69 87 LEU A CA 1
ATOM 712 C C . LEU A 1 87 ? 1.165 -0.747 7.920 1.00 89.69 87 LEU A C 1
ATOM 714 O O . LEU A 1 87 ? 2.235 -1.343 7.792 1.00 89.69 87 LEU A O 1
ATOM 718 N N . GLU A 1 88 ? 0.087 -1.320 8.460 1.00 89.81 88 GLU A N 1
ATOM 719 C CA . GLU A 1 88 ? 0.053 -2.708 8.945 1.00 89.81 88 GLU A CA 1
ATOM 720 C C . GLU A 1 88 ? 0.362 -3.702 7.814 1.00 89.81 88 GLU A C 1
ATOM 722 O O . GLU A 1 88 ? 1.179 -4.607 7.987 1.00 89.81 88 GLU A O 1
ATOM 727 N N . LEU A 1 89 ? -0.228 -3.510 6.631 1.00 89.31 89 LEU A N 1
ATOM 728 C CA . LEU A 1 89 ? 0.017 -4.365 5.467 1.00 89.31 89 LEU A CA 1
ATOM 729 C C . LEU A 1 89 ? 1.455 -4.255 4.963 1.00 89.31 89 LEU A C 1
ATOM 731 O O . LEU A 1 89 ? 2.050 -5.266 4.607 1.00 89.31 89 LEU A O 1
ATOM 735 N N . MET A 1 90 ? 2.053 -3.061 4.980 1.00 88.50 90 MET A N 1
ATOM 736 C CA . MET A 1 90 ? 3.472 -2.904 4.648 1.00 88.50 90 MET A CA 1
ATOM 737 C C . MET A 1 90 ? 4.378 -3.672 5.618 1.00 88.50 90 MET A C 1
ATOM 739 O O . MET A 1 90 ? 5.357 -4.281 5.192 1.00 88.50 90 MET A O 1
ATOM 743 N N . GLN A 1 91 ? 4.053 -3.679 6.912 1.00 88.44 91 GLN A N 1
ATOM 744 C CA . GLN A 1 91 ? 4.804 -4.450 7.906 1.00 88.44 91 GLN A CA 1
ATOM 745 C C . GLN A 1 91 ? 4.635 -5.960 7.701 1.00 88.44 91 GLN A C 1
ATOM 747 O O . GLN A 1 91 ? 5.615 -6.700 7.775 1.00 88.44 91 GLN A O 1
ATOM 752 N N . GLN A 1 92 ? 3.418 -6.420 7.393 1.00 87.50 92 GLN A N 1
ATOM 753 C CA . GLN A 1 92 ? 3.163 -7.820 7.036 1.00 87.50 92 GLN A CA 1
ATOM 754 C C . GLN A 1 92 ? 3.899 -8.233 5.754 1.00 87.50 92 GLN A C 1
ATOM 756 O O . GLN A 1 92 ? 4.365 -9.364 5.650 1.00 87.50 92 GLN A O 1
ATOM 761 N N . ALA A 1 93 ? 4.063 -7.302 4.814 1.00 85.06 93 ALA A N 1
ATOM 762 C CA . ALA A 1 93 ? 4.834 -7.493 3.594 1.00 85.06 93 ALA A CA 1
ATOM 763 C C . ALA A 1 93 ? 6.356 -7.520 3.796 1.00 85.06 93 ALA A C 1
ATOM 765 O O . ALA A 1 93 ? 7.093 -7.615 2.818 1.00 85.06 93 ALA A O 1
ATOM 766 N N . GLN A 1 94 ? 6.829 -7.416 5.042 1.00 85.69 94 GLN A N 1
ATOM 767 C CA . GLN A 1 94 ? 8.245 -7.338 5.398 1.00 85.69 94 GLN A CA 1
ATOM 768 C C . GLN A 1 94 ? 8.966 -6.101 4.835 1.00 85.69 94 GLN A C 1
ATOM 770 O O . GLN A 1 94 ? 10.190 -6.107 4.711 1.00 85.69 94 GLN A O 1
ATOM 775 N N . CYS A 1 95 ? 8.240 -5.017 4.534 1.00 83.75 95 CYS A N 1
ATOM 776 C CA . CYS A 1 95 ? 8.875 -3.721 4.294 1.00 83.75 95 CYS A CA 1
ATOM 777 C C . CYS A 1 95 ? 9.610 -3.273 5.564 1.00 83.75 95 CYS A C 1
ATOM 779 O O . CYS A 1 95 ? 9.127 -3.480 6.684 1.00 83.75 95 CYS A O 1
ATOM 781 N N . ASN A 1 96 ? 10.748 -2.594 5.416 1.00 86.12 96 ASN A N 1
ATOM 782 C CA . ASN A 1 96 ? 11.446 -2.074 6.582 1.00 86.12 96 ASN A CA 1
ATOM 783 C C . ASN A 1 96 ? 10.589 -1.005 7.271 1.00 86.12 96 ASN A C 1
ATOM 785 O O . ASN A 1 96 ? 9.910 -0.202 6.627 1.00 86.12 96 ASN A O 1
ATOM 789 N N . ASN A 1 97 ? 10.667 -0.936 8.601 1.00 85.38 97 ASN A N 1
ATOM 790 C CA . ASN A 1 97 ? 9.857 -0.002 9.392 1.00 85.38 97 ASN A CA 1
ATOM 791 C C . ASN A 1 97 ? 10.028 1.466 8.967 1.00 85.38 97 ASN A C 1
ATOM 793 O O . ASN A 1 97 ? 9.077 2.240 9.050 1.00 85.38 97 ASN A O 1
ATOM 797 N N . SER A 1 98 ? 11.221 1.857 8.517 1.00 84.94 98 SER A N 1
ATOM 798 C CA . SER A 1 98 ? 11.482 3.209 8.014 1.00 84.94 98 SER A CA 1
ATOM 799 C C . SER A 1 98 ? 10.725 3.492 6.715 1.00 84.94 98 SER A C 1
ATOM 801 O O . SER A 1 98 ? 10.117 4.551 6.587 1.00 84.94 98 SER A O 1
ATOM 803 N N . GLU A 1 99 ? 10.705 2.531 5.789 1.00 83.44 99 GLU A N 1
ATOM 804 C CA . GLU A 1 99 ? 9.996 2.633 4.507 1.00 83.44 99 GLU A CA 1
ATOM 805 C C . GLU A 1 99 ? 8.486 2.710 4.746 1.00 83.44 99 GLU A C 1
ATOM 807 O O . GLU A 1 99 ? 7.811 3.602 4.234 1.00 83.44 99 GLU A O 1
ATOM 812 N N . ALA A 1 100 ? 7.971 1.836 5.615 1.00 86.69 100 ALA A N 1
ATOM 813 C CA . ALA A 1 100 ? 6.564 1.802 5.995 1.00 86.69 100 ALA A CA 1
ATOM 814 C C . ALA A 1 100 ? 6.099 3.124 6.629 1.00 86.69 100 ALA A C 1
ATOM 816 O O . ALA A 1 100 ? 5.083 3.691 6.228 1.00 86.69 100 ALA A O 1
ATOM 817 N N . LYS A 1 101 ? 6.881 3.676 7.566 1.00 86.88 101 LYS A N 1
ATOM 818 C CA . LYS A 1 101 ? 6.585 4.970 8.204 1.00 86.88 101 LYS A CA 1
ATOM 819 C C . LYS A 1 101 ? 6.672 6.146 7.236 1.00 86.88 101 LYS A C 1
ATOM 821 O O . LYS A 1 101 ? 5.865 7.071 7.343 1.00 86.88 101 LYS A O 1
ATOM 826 N N . LEU A 1 102 ? 7.633 6.132 6.313 1.00 86.06 102 LEU A N 1
ATOM 827 C CA . LEU A 1 102 ? 7.780 7.181 5.307 1.00 86.06 102 LEU A CA 1
ATOM 828 C C . LEU A 1 102 ? 6.575 7.198 4.361 1.00 86.06 102 LEU A C 1
ATOM 830 O O . LEU A 1 102 ? 5.966 8.251 4.168 1.00 86.06 102 LEU A O 1
ATOM 834 N N . MET A 1 103 ? 6.180 6.033 3.838 1.00 85.00 103 MET A N 1
ATOM 835 C CA . MET A 1 103 ? 5.014 5.929 2.960 1.00 85.00 103 MET A CA 1
ATOM 836 C C . MET A 1 103 ? 3.713 6.269 3.687 1.00 85.00 103 MET A C 1
ATOM 838 O O . MET A 1 103 ? 2.908 7.032 3.156 1.00 85.00 103 MET A O 1
ATOM 842 N N . TYR A 1 104 ? 3.546 5.800 4.928 1.00 87.69 104 TYR A N 1
ATOM 843 C CA . TYR A 1 104 ? 2.434 6.192 5.796 1.00 87.69 104 TYR A CA 1
ATOM 844 C C . TYR A 1 104 ? 2.352 7.716 5.973 1.00 87.69 104 TYR A C 1
ATOM 846 O O . TYR A 1 104 ? 1.298 8.321 5.784 1.00 87.69 104 TYR A O 1
ATOM 854 N N . SER A 1 105 ? 3.473 8.365 6.291 1.00 85.12 105 SER A N 1
ATOM 855 C CA . SER A 1 105 ? 3.512 9.818 6.500 1.00 85.12 105 SER A CA 1
ATOM 856 C C . SER A 1 105 ? 3.127 10.583 5.232 1.00 85.12 105 SER A C 1
ATOM 858 O O . SER A 1 105 ? 2.418 11.587 5.292 1.00 85.12 105 SER A O 1
ATOM 860 N N . ALA A 1 106 ? 3.544 10.083 4.071 1.00 83.19 106 ALA A N 1
ATOM 861 C CA . ALA A 1 106 ? 3.216 10.687 2.794 1.00 83.19 106 ALA A CA 1
ATOM 862 C C . ALA A 1 106 ? 1.730 10.519 2.421 1.00 83.19 106 ALA A C 1
ATOM 864 O O . ALA A 1 106 ? 1.102 11.505 2.035 1.00 83.19 106 ALA A O 1
ATOM 865 N N . VAL A 1 107 ? 1.119 9.339 2.599 1.00 80.00 107 VAL A N 1
ATOM 866 C CA . VAL A 1 107 ? -0.338 9.188 2.378 1.00 80.00 107 VAL A CA 1
ATOM 867 C C . VAL A 1 107 ? -1.148 10.026 3.375 1.00 80.00 107 VAL A C 1
ATOM 869 O O . VAL A 1 107 ? -2.152 10.632 3.001 1.00 80.00 107 VAL A O 1
ATOM 872 N N . ARG A 1 108 ? -0.664 10.183 4.617 1.00 83.00 108 ARG A N 1
ATOM 873 C CA . ARG A 1 108 ? -1.287 11.061 5.619 1.00 83.00 108 ARG A CA 1
ATOM 874 C C . ARG A 1 108 ? -1.293 12.526 5.194 1.00 83.00 108 ARG A C 1
ATOM 8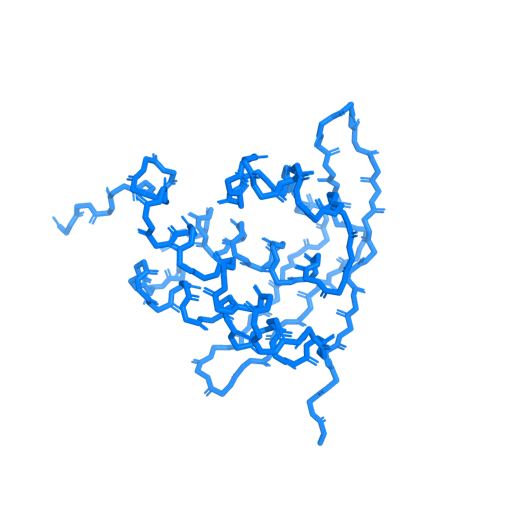76 O O . ARG A 1 108 ? -2.334 13.172 5.341 1.00 83.00 108 ARG A O 1
ATOM 883 N N . ALA A 1 109 ? -0.169 13.021 4.674 1.00 79.06 109 ALA A N 1
ATOM 884 C CA . ALA A 1 109 ? 0.007 14.412 4.266 1.00 79.06 109 ALA A CA 1
ATOM 885 C C . ALA A 1 109 ? -0.705 14.749 2.943 1.00 79.06 109 ALA A C 1
ATOM 887 O O . ALA A 1 109 ? -1.315 15.809 2.829 1.00 79.06 109 ALA A O 1
ATOM 888 N N . PHE A 1 110 ? -0.665 13.849 1.956 1.00 71.62 110 PHE A N 1
ATOM 889 C CA . PHE A 1 110 ? -1.121 14.131 0.587 1.00 71.62 110 PHE A CA 1
ATOM 890 C C . PHE A 1 110 ? -2.448 13.450 0.200 1.00 71.62 110 PHE A C 1
ATOM 892 O O . PHE A 1 110 ? -3.050 13.819 -0.806 1.00 71.62 110 PHE A O 1
ATOM 899 N N . GLY A 1 111 ? -2.964 12.509 0.999 1.00 63.75 111 GLY A N 1
ATOM 900 C CA . GLY A 1 111 ? -4.206 11.772 0.712 1.00 63.75 111 GLY A CA 1
ATOM 901 C C . GLY A 1 111 ? -5.506 12.581 0.846 1.00 63.75 111 GLY A C 1
ATOM 902 O O . GLY A 1 111 ? -6.580 12.074 0.520 1.00 63.75 111 GLY A O 1
ATOM 903 N N . HIS A 1 112 ? -5.431 13.842 1.293 1.00 58.50 112 HIS A N 1
ATOM 904 C CA . HIS A 1 112 ? -6.589 14.724 1.503 1.00 58.50 112 HIS A CA 1
ATOM 905 C C . HIS A 1 112 ? -7.446 14.951 0.244 1.00 58.50 112 HIS A C 1
ATOM 907 O O . HIS A 1 112 ? -8.651 15.144 0.374 1.00 58.50 112 HIS A O 1
ATOM 913 N N . GLY A 1 113 ? -6.850 14.930 -0.955 1.00 54.41 113 GLY A N 1
ATOM 914 C CA . GLY A 1 113 ? -7.573 15.151 -2.216 1.00 54.41 113 GLY A CA 1
ATOM 915 C C . GLY A 1 113 ? -8.207 13.894 -2.825 1.00 54.41 113 GLY A C 1
ATOM 916 O O . GLY A 1 113 ? -9.194 14.003 -3.549 1.00 54.41 113 GLY A O 1
ATOM 917 N N . SER A 1 114 ? -7.665 12.707 -2.528 1.00 55.41 114 SER A N 1
ATOM 918 C CA . SER A 1 114 ? -8.084 11.438 -3.150 1.00 55.41 114 SER A CA 1
ATOM 919 C C . SER A 1 114 ? -9.136 10.686 -2.335 1.00 55.41 114 SER A C 1
ATOM 921 O O . SER A 1 114 ? -9.915 9.913 -2.895 1.00 55.41 114 SER A O 1
ATOM 923 N N . PHE A 1 115 ? -9.201 10.911 -1.017 1.00 56.47 115 PHE A N 1
ATOM 924 C CA . PHE A 1 115 ? -10.287 10.375 -0.201 1.00 56.47 115 PHE A CA 1
ATOM 925 C C . PHE A 1 115 ? -11.544 11.192 -0.487 1.00 56.47 115 PHE A C 1
ATOM 927 O O . PHE A 1 115 ? -11.676 12.319 -0.010 1.00 56.47 115 PHE A O 1
ATOM 934 N N . LYS A 1 116 ? -12.462 10.643 -1.291 1.00 55.00 116 LYS A N 1
ATOM 935 C CA . LYS A 1 116 ? -13.756 11.274 -1.574 1.00 55.00 116 LYS A CA 1
ATOM 936 C C . LYS A 1 116 ? -14.421 11.573 -0.229 1.00 55.00 116 LYS A C 1
ATOM 938 O O . LYS A 1 116 ? -14.825 10.645 0.469 1.00 55.00 116 LYS A O 1
ATOM 943 N N . GLN A 1 117 ? -14.438 12.850 0.155 1.00 46.81 117 GLN A N 1
ATOM 944 C CA . GLN A 1 117 ? -14.864 13.305 1.473 1.00 46.81 117 GLN A CA 1
ATOM 945 C C . GLN A 1 117 ? -16.288 12.800 1.709 1.00 46.81 117 GLN A C 1
ATOM 947 O O . GLN A 1 117 ? -17.242 13.279 1.095 1.00 46.81 117 GLN A O 1
ATOM 952 N N . ARG A 1 118 ? -16.414 11.764 2.542 1.00 52.66 118 ARG A N 1
ATOM 953 C CA . ARG A 1 118 ? -17.705 11.243 2.974 1.00 52.66 118 ARG A CA 1
ATOM 954 C C . ARG A 1 118 ? -18.228 12.264 3.972 1.00 52.66 118 ARG A C 1
ATOM 956 O O . ARG A 1 118 ? -17.840 12.241 5.133 1.00 52.66 118 ARG A O 1
ATOM 963 N N . ARG A 1 119 ? -18.985 13.240 3.469 1.00 37.16 119 ARG A N 1
ATOM 964 C CA . ARG A 1 119 ? -19.830 14.075 4.318 1.00 37.16 119 ARG A CA 1
ATOM 965 C C . ARG A 1 119 ? -20.816 13.127 4.994 1.00 37.16 119 ARG A C 1
ATOM 967 O O . ARG A 1 119 ? -21.510 12.393 4.289 1.00 37.16 119 ARG A O 1
ATOM 974 N N . GLU A 1 120 ? -20.753 13.086 6.319 1.00 35.53 120 GLU A N 1
ATOM 975 C CA . GLU A 1 120 ? -21.816 12.542 7.165 1.00 35.53 120 GLU A CA 1
ATOM 976 C C . GLU A 1 120 ? -23.156 13.215 6.843 1.00 35.53 120 GLU A C 1
ATOM 978 O O . GLU A 1 120 ? -23.141 14.420 6.481 1.00 35.53 120 GLU A O 1
#

Sequence (120 aa):
MINFTQPILQPLDSVNWVLYEAYRIETPKLTFTIPKGFKTDLASVPRCIWNIYPPFGLYTGAAVAHDYIYRTPQIRITREEADLVFLELMQQAQCNNSEAKLMYSAVRAFGHGSFKQRRE